Protein AF-A0A102D6J6-F1 (afdb_monomer)

Radius of gyration: 13.59 Å; Cα contacts (8 Å, |Δi|>4): 85; chains: 1; bounding box: 30×26×44 Å

pLDDT: mean 76.64, std 13.35, range [40.72, 90.94]

Secondary structure (DSSP, 8-state):
--TTTHHHHTT---B-TTS-EE-SSSEEEEBTTT--EEEEEETTEEEE----S--------

Solvent-accessible surface area (backbone atoms only — not comparable to full-atom values): 3911 Å² total; per-residue (Å²): 135,84,64,63,56,61,38,49,77,73,58,48,49,51,66,30,79,89,56,52,42,77,73,89,83,42,43,34,25,32,20,68,67,76,60,48,50,28,31,44,80,48,94,92,41,33,38,79,51,83,89,84,81,84,79,78,85,84,84,88,128

Structure (mmCIF, N/CA/C/O backbone):
data_AF-A0A102D6J6-F1
#
_entry.id   AF-A0A102D6J6-F1
#
loop_
_atom_site.group_PDB
_atom_site.id
_atom_site.type_symbol
_atom_site.label_atom_id
_atom_site.label_alt_id
_atom_site.label_comp_id
_atom_site.label_asym_id
_atom_site.label_entity_id
_atom_site.label_seq_id
_atom_site.pdbx_PDB_ins_code
_atom_site.Cartn_x
_atom_site.Cartn_y
_atom_site.Cartn_z
_atom_site.occupancy
_atom_site.B_iso_or_equiv
_atom_site.auth_seq_id
_atom_site.auth_comp_id
_atom_site.auth_asym_id
_atom_site.auth_atom_id
_atom_site.pdbx_PDB_model_num
ATOM 1 N N . MET A 1 1 ? -1.078 -15.699 -18.255 1.00 40.72 1 MET A N 1
ATOM 2 C CA . MET A 1 1 ? 0.130 -15.028 -17.713 1.00 40.72 1 MET A CA 1
ATOM 3 C C . MET A 1 1 ? -0.072 -14.665 -16.234 1.00 40.72 1 MET A C 1
ATOM 5 O O . MET A 1 1 ? -0.536 -13.578 -15.918 1.00 40.72 1 MET A O 1
ATOM 9 N N . HIS A 1 2 ? 0.242 -15.577 -15.307 1.00 50.59 2 HIS A N 1
ATOM 10 C CA . HIS A 1 2 ? 0.078 -15.396 -13.849 1.00 50.59 2 HIS A CA 1
ATOM 11 C C . HIS A 1 2 ? 1.283 -14.670 -13.199 1.00 50.59 2 HIS A C 1
ATOM 13 O O . HIS A 1 2 ? 1.767 -15.055 -12.140 1.00 50.59 2 HIS A O 1
ATOM 19 N N . PHE A 1 3 ? 1.790 -13.594 -13.811 1.00 53.91 3 PHE A N 1
ATOM 20 C CA . PHE A 1 3 ? 2.993 -12.890 -13.322 1.00 53.91 3 PHE A CA 1
ATOM 21 C C . PHE A 1 3 ? 2.758 -12.006 -12.080 1.00 53.91 3 PHE A C 1
ATOM 23 O O . PHE A 1 3 ? 3.700 -11.464 -11.511 1.00 53.91 3 PHE A O 1
ATOM 30 N N . GLY A 1 4 ? 1.515 -11.877 -11.602 1.00 57.16 4 GLY A N 1
ATOM 31 C CA . GLY A 1 4 ? 1.175 -11.010 -10.467 1.00 57.16 4 GLY A CA 1
ATOM 32 C C . GLY A 1 4 ? 1.676 -11.484 -9.095 1.00 57.16 4 GLY A C 1
ATOM 33 O O . GLY A 1 4 ? 1.725 -10.673 -8.167 1.00 57.16 4 GLY A O 1
ATOM 34 N N . ARG A 1 5 ? 2.034 -12.771 -8.946 1.00 60.59 5 ARG A N 1
ATOM 35 C CA . ARG A 1 5 ? 2.514 -13.348 -7.674 1.00 60.5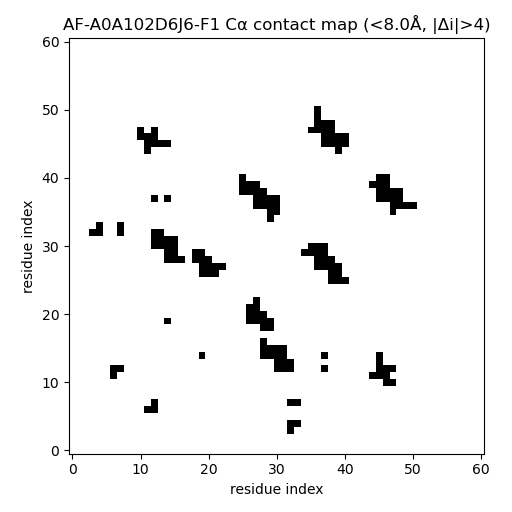9 5 ARG A CA 1
ATOM 36 C C . ARG A 1 5 ? 4.017 -13.150 -7.458 1.00 60.59 5 ARG A C 1
ATOM 38 O O . ARG A 1 5 ? 4.403 -12.839 -6.337 1.00 60.59 5 ARG A O 1
ATOM 45 N N . LEU A 1 6 ? 4.839 -13.219 -8.511 1.00 65.75 6 LEU A N 1
ATOM 46 C CA . LEU A 1 6 ? 6.297 -13.037 -8.410 1.00 65.75 6 LEU A CA 1
ATOM 47 C C . LEU A 1 6 ? 6.677 -11.640 -7.905 1.00 65.75 6 LEU A C 1
ATOM 49 O O . LEU A 1 6 ? 7.569 -11.507 -7.076 1.00 65.75 6 LEU A O 1
ATOM 53 N N . SER A 1 7 ? 5.942 -10.596 -8.299 1.00 69.00 7 SER A N 1
ATOM 54 C CA . SER A 1 7 ? 6.189 -9.232 -7.808 1.00 69.00 7 SER A CA 1
ATOM 55 C C . SER A 1 7 ? 6.053 -9.105 -6.283 1.00 69.00 7 SER A C 1
ATOM 57 O O . SER A 1 7 ?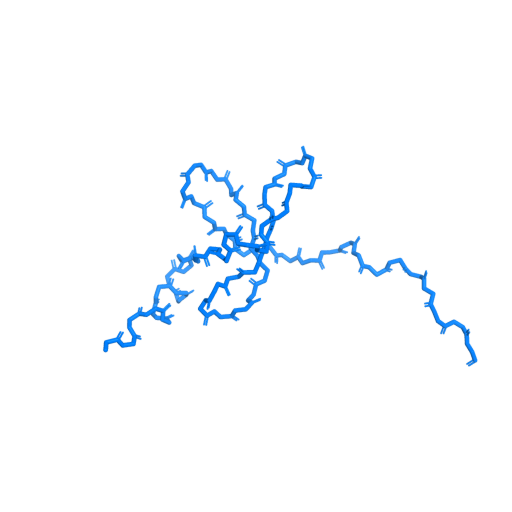 6.743 -8.290 -5.678 1.00 69.00 7 SER A O 1
ATOM 59 N N . CYS A 1 8 ? 5.226 -9.941 -5.640 1.00 75.12 8 CYS A N 1
ATOM 60 C CA . CYS A 1 8 ? 5.112 -9.952 -4.180 1.00 75.12 8 CYS A CA 1
ATOM 61 C C . CYS A 1 8 ? 6.374 -10.502 -3.497 1.00 75.12 8 CYS A C 1
ATOM 63 O O . CYS A 1 8 ? 6.668 -10.073 -2.382 1.00 75.12 8 CYS A O 1
ATOM 65 N N . LEU A 1 9 ? 7.114 -11.417 -4.143 1.00 71.62 9 LEU A N 1
ATOM 66 C CA . LEU A 1 9 ? 8.394 -11.915 -3.622 1.00 71.62 9 LEU A CA 1
ATOM 67 C C . LEU A 1 9 ? 9.465 -10.818 -3.648 1.00 71.62 9 LEU A C 1
ATOM 69 O O . LEU A 1 9 ? 10.224 -10.689 -2.697 1.00 71.62 9 LEU A O 1
ATOM 73 N N . PHE A 1 10 ? 9.440 -9.943 -4.654 1.00 76.19 10 PHE A N 1
ATOM 74 C CA . PHE A 1 10 ? 10.299 -8.753 -4.722 1.00 76.19 10 PHE A CA 1
ATOM 75 C C . PHE A 1 10 ? 9.801 -7.578 -3.864 1.00 76.19 10 PHE A C 1
ATOM 77 O O . PHE A 1 10 ? 10.238 -6.443 -4.044 1.00 76.19 10 PHE A O 1
ATOM 84 N N . ASN A 1 11 ? 8.863 -7.815 -2.935 1.00 72.75 11 ASN A N 1
ATOM 85 C CA . ASN A 1 11 ? 8.289 -6.778 -2.068 1.00 72.75 11 ASN A CA 1
ATOM 86 C C . ASN A 1 11 ? 7.612 -5.631 -2.863 1.00 72.75 11 ASN A C 1
ATOM 88 O O . ASN A 1 11 ? 7.414 -4.526 -2.356 1.00 72.75 11 ASN A O 1
ATOM 92 N N . SER A 1 12 ? 7.247 -5.906 -4.120 1.00 76.62 12 SER A N 1
ATOM 93 C CA . SER A 1 12 ? 6.486 -5.038 -5.014 1.00 76.62 12 SER A CA 1
ATOM 94 C C . SER A 1 12 ? 5.021 -5.444 -4.952 1.00 76.62 12 SER A C 1
ATOM 96 O O . SER A 1 12 ? 4.522 -6.272 -5.718 1.00 76.62 12 SER A O 1
ATOM 98 N N . HIS A 1 13 ? 4.312 -4.841 -4.008 1.00 85.50 13 HIS A N 1
ATOM 99 C CA . HIS A 1 13 ? 2.888 -5.066 -3.838 1.00 85.50 13 HIS A CA 1
ATOM 100 C C . HIS A 1 13 ? 2.070 -4.056 -4.651 1.00 85.50 13 HIS A C 1
ATOM 102 O O . HIS A 1 13 ? 2.437 -2.889 -4.778 1.00 85.50 13 HIS A O 1
ATOM 108 N N . LYS A 1 14 ? 0.936 -4.503 -5.203 1.00 84.50 14 LYS A N 1
ATOM 109 C CA . LYS A 1 14 ? -0.048 -3.623 -5.846 1.00 84.50 14 LYS A CA 1
ATOM 110 C C . LYS A 1 14 ? -1.299 -3.569 -4.972 1.00 84.50 14 LYS A C 1
ATOM 112 O O . LYS A 1 14 ? -1.884 -4.628 -4.731 1.00 84.50 14 LYS A O 1
ATOM 117 N N . PRO A 1 15 ? -1.735 -2.389 -4.514 1.00 86.06 15 PRO A N 1
ATOM 118 C CA . PRO A 1 15 ? -2.959 -2.276 -3.736 1.00 86.06 15 PRO A CA 1
ATOM 119 C C . PRO A 1 15 ? -4.167 -2.609 -4.602 1.00 86.06 15 PRO A C 1
ATOM 121 O O . PRO A 1 15 ? -4.200 -2.335 -5.809 1.00 86.06 15 PRO A O 1
ATOM 124 N N . ASN A 1 16 ? -5.198 -3.147 -3.972 1.00 87.56 16 ASN A N 1
ATOM 125 C CA . ASN A 1 16 ? -6.530 -3.042 -4.521 1.00 87.56 16 ASN A CA 1
ATOM 126 C C . ASN A 1 16 ? -7.019 -1.601 -4.315 1.00 87.56 16 ASN A C 1
ATOM 128 O O . ASN A 1 16 ? -7.373 -1.223 -3.206 1.00 87.56 16 ASN A O 1
ATOM 132 N N . ARG A 1 17 ? -7.045 -0.794 -5.385 1.00 83.00 17 ARG A N 1
ATOM 133 C CA . ARG A 1 17 ? -7.445 0.628 -5.329 1.00 83.00 17 ARG A CA 1
ATOM 134 C C . ARG A 1 17 ? -8.824 0.850 -4.694 1.00 83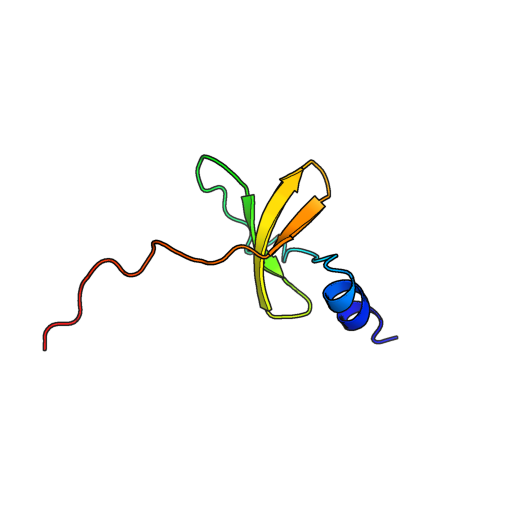.00 17 ARG A C 1
ATOM 136 O O . ARG A 1 17 ? -9.048 1.915 -4.145 1.00 83.00 17 ARG A O 1
ATOM 143 N N . ARG A 1 18 ? -9.717 -0.148 -4.745 1.00 86.00 18 ARG A N 1
ATOM 144 C CA . ARG A 1 18 ? -11.051 -0.090 -4.122 1.00 86.00 18 ARG A CA 1
ATOM 145 C C . ARG A 1 18 ? -11.027 -0.276 -2.605 1.00 86.00 18 ARG A C 1
ATOM 147 O O . ARG A 1 18 ? -11.942 0.171 -1.935 1.00 86.00 18 ARG A O 1
ATOM 154 N N . SER A 1 19 ? -10.010 -0.954 -2.072 1.00 84.00 19 SER A N 1
ATOM 155 C CA . SER A 1 19 ? -9.863 -1.202 -0.633 1.00 84.00 19 SER A CA 1
ATOM 156 C C . SER A 1 19 ? -8.867 -0.248 0.026 1.00 84.00 19 SER A C 1
ATOM 158 O O . SER A 1 19 ? -8.535 -0.445 1.191 1.00 84.00 19 SER A O 1
ATOM 160 N N . VAL A 1 20 ? -8.305 0.701 -0.728 1.00 88.38 20 VAL A N 1
ATOM 161 C CA . VAL A 1 20 ? -7.361 1.674 -0.186 1.00 88.38 20 VAL A CA 1
ATOM 162 C C . VAL A 1 20 ? -8.132 2.673 0.665 1.00 88.38 20 VAL A C 1
ATOM 164 O O . VAL A 1 20 ? -9.059 3.316 0.179 1.00 88.38 20 VAL A O 1
ATOM 167 N N . LYS A 1 21 ? -7.721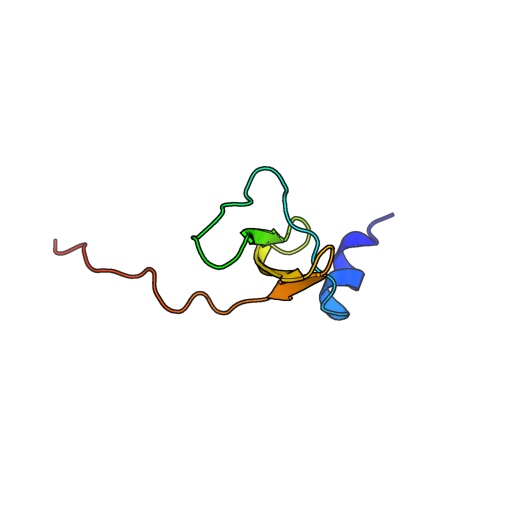 2.814 1.919 1.00 89.88 21 LYS A N 1
ATOM 168 C CA . LYS A 1 21 ? -8.241 3.781 2.878 1.00 89.88 21 LYS A CA 1
ATOM 169 C C . LYS A 1 21 ? -7.114 4.712 3.302 1.00 89.88 21 LYS A C 1
ATOM 171 O O . LYS A 1 21 ? -5.965 4.297 3.410 1.00 89.88 21 LYS A O 1
ATOM 176 N N . TRP A 1 22 ? -7.435 5.979 3.507 1.00 87.75 22 TRP A N 1
ATOM 177 C CA . TRP A 1 22 ? -6.505 6.938 4.091 1.00 87.75 22 TRP A CA 1
ATOM 178 C C . TRP A 1 22 ? -6.642 6.889 5.612 1.00 87.75 22 TRP A C 1
ATOM 180 O O . TRP A 1 22 ? -7.744 7.085 6.117 1.00 87.75 22 TRP A O 1
ATOM 190 N N . THR A 1 23 ? -5.551 6.619 6.332 1.00 83.94 23 THR A N 1
ATOM 191 C CA . THR A 1 23 ? -5.541 6.539 7.807 1.00 83.94 23 THR A CA 1
ATOM 192 C C . THR A 1 23 ? -5.081 7.834 8.478 1.00 83.94 23 THR A C 1
ATOM 194 O O . THR A 1 23 ? -4.814 7.857 9.672 1.00 83.94 23 THR A O 1
ATOM 197 N N . GLY A 1 24 ? -4.972 8.933 7.725 1.00 84.75 24 GLY A N 1
ATOM 198 C CA . GLY A 1 24 ? -4.452 10.214 8.222 1.00 84.75 24 GLY A CA 1
ATOM 199 C C . GLY A 1 24 ? -2.940 10.362 8.045 1.00 84.75 24 GLY A C 1
ATOM 200 O O . GLY A 1 24 ? -2.467 11.462 7.783 1.00 84.75 24 GLY A O 1
ATOM 201 N N . LEU A 1 25 ? -2.197 9.254 8.112 1.00 85.06 25 LEU A N 1
ATOM 202 C CA . LEU A 1 25 ? -0.736 9.217 7.968 1.00 85.06 25 LEU A CA 1
ATOM 203 C C . LEU A 1 25 ? -0.300 8.628 6.625 1.00 85.06 25 LEU A C 1
ATOM 205 O O . LEU A 1 25 ? 0.637 9.110 5.988 1.00 85.06 25 LEU A O 1
ATOM 209 N N . SER A 1 26 ? -0.972 7.566 6.185 1.00 87.00 26 SER A N 1
ATOM 210 C CA . SER A 1 26 ? -0.648 6.890 4.937 1.00 87.00 26 SER A CA 1
ATOM 211 C C . SER A 1 26 ? -1.893 6.283 4.291 1.00 87.00 26 SER A C 1
ATOM 213 O O . SER A 1 26 ? -2.969 6.204 4.884 1.00 87.00 26 SER A O 1
ATOM 215 N N . TYR A 1 27 ? -1.762 5.880 3.028 1.00 89.94 27 TYR A N 1
ATOM 216 C CA . TYR A 1 27 ? -2.796 5.085 2.374 1.00 89.94 27 TYR A CA 1
ATOM 217 C C . TYR A 1 27 ? -2.557 3.615 2.693 1.00 89.94 27 TYR A C 1
ATOM 219 O O . TYR A 1 27 ? -1.527 3.074 2.299 1.00 89.94 27 TYR A O 1
ATOM 227 N N . GLU A 1 28 ? -3.517 2.960 3.323 1.00 90.94 28 GLU A N 1
ATOM 228 C CA . GLU A 1 28 ? -3.467 1.549 3.688 1.00 90.94 28 GLU A CA 1
ATOM 229 C C . GLU A 1 28 ? -4.460 0.744 2.859 1.00 90.94 28 GLU A C 1
ATOM 231 O O . GLU A 1 28 ? -5.514 1.233 2.465 1.00 90.94 28 GLU A O 1
ATOM 236 N N . GLY A 1 29 ? -4.143 -0.509 2.559 1.00 89.81 29 GLY A N 1
ATOM 237 C CA . GLY A 1 29 ? -5.060 -1.399 1.860 1.00 89.81 29 GLY A CA 1
ATOM 238 C C . GLY A 1 29 ? -4.500 -2.803 1.717 1.00 89.81 29 GLY A C 1
ATOM 239 O O . GLY A 1 29 ? -3.419 -3.120 2.208 1.00 89.81 29 GLY A O 1
ATOM 240 N N . ASN A 1 30 ? -5.223 -3.666 1.012 1.00 90.31 30 ASN A N 1
ATOM 241 C CA . ASN A 1 30 ? -4.791 -5.036 0.772 1.00 90.31 30 ASN A CA 1
ATOM 242 C C . ASN A 1 30 ? -4.123 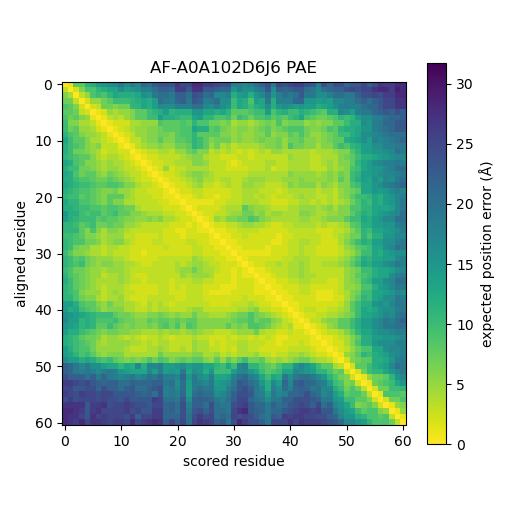-5.164 -0.597 1.00 90.31 30 ASN A C 1
ATOM 244 O O . ASN A 1 30 ? -4.553 -4.577 -1.595 1.00 90.31 30 ASN A O 1
ATOM 248 N N . CYS A 1 31 ? -3.071 -5.975 -0.666 1.00 87.88 31 CYS A N 1
ATOM 249 C CA . CYS A 1 31 ? -2.455 -6.349 -1.927 1.00 87.88 31 CYS A CA 1
ATOM 250 C C . CYS A 1 31 ? -3.446 -7.162 -2.768 1.00 87.88 31 CYS A C 1
ATOM 252 O O . CYS A 1 31 ? -3.902 -8.219 -2.339 1.00 87.88 31 CYS A O 1
ATOM 254 N N . ARG A 1 32 ? -3.710 -6.742 -4.009 1.00 85.94 32 ARG A N 1
ATOM 255 C CA . ARG A 1 32 ? -4.619 -7.468 -4.915 1.00 85.94 32 ARG A CA 1
ATOM 256 C C . ARG A 1 32 ? -4.121 -8.863 -5.314 1.00 85.94 32 ARG A C 1
ATOM 258 O O . ARG A 1 32 ? -4.906 -9.660 -5.806 1.00 85.94 32 ARG A O 1
ATOM 265 N N . SER A 1 33 ? -2.820 -9.126 -5.170 1.00 84.00 33 SER A N 1
ATOM 266 C CA . SER A 1 33 ? -2.200 -10.396 -5.575 1.00 84.00 33 SER A CA 1
ATOM 267 C C . SER A 1 33 ? -2.086 -11.404 -4.432 1.00 84.00 33 SER A C 1
ATOM 269 O O . SER A 1 33 ? -2.222 -12.599 -4.668 1.00 84.00 33 SER A O 1
ATOM 271 N N . CYS A 1 34 ? -1.780 -10.942 -3.214 1.00 84.62 34 CYS A N 1
ATOM 272 C CA . CYS A 1 34 ? -1.499 -11.816 -2.067 1.00 84.62 34 CYS A CA 1
ATOM 273 C C . CYS A 1 34 ? -2.353 -11.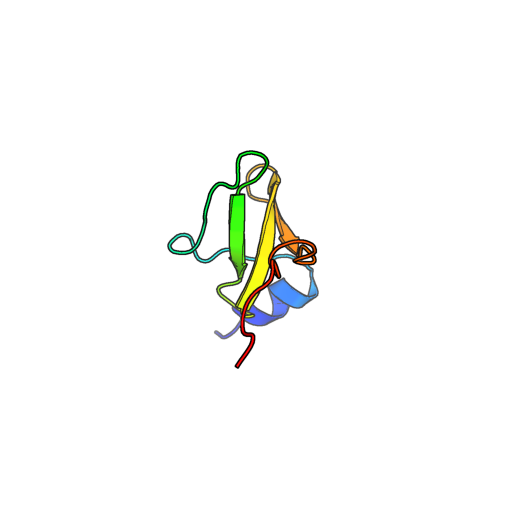525 -0.826 1.00 84.62 34 CYS A C 1
ATOM 275 O O . CYS A 1 34 ? -2.139 -12.150 0.204 1.00 84.62 34 CYS A O 1
ATOM 277 N N . GLY A 1 35 ? -3.258 -10.546 -0.881 1.00 84.62 35 GLY A N 1
ATOM 278 C CA . GLY A 1 35 ? -4.175 -10.199 0.210 1.00 84.62 35 GLY A CA 1
ATOM 279 C C . GLY A 1 35 ? -3.544 -9.488 1.413 1.00 84.62 35 GLY A C 1
ATOM 280 O O . GLY A 1 35 ? -4.269 -8.887 2.201 1.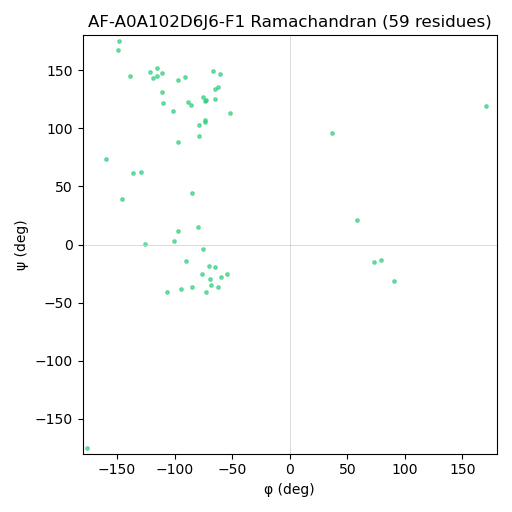00 84.62 35 GLY A O 1
ATOM 281 N N . ARG A 1 36 ? -2.211 -9.495 1.551 1.00 87.06 36 ARG A N 1
ATOM 282 C CA . ARG A 1 36 ? -1.517 -8.886 2.700 1.00 87.06 36 ARG A CA 1
ATOM 283 C C . ARG A 1 36 ? -1.791 -7.391 2.815 1.00 87.06 36 ARG A C 1
ATOM 285 O O . ARG A 1 36 ? -1.899 -6.708 1.794 1.00 87.06 36 ARG A O 1
ATOM 292 N N . LEU A 1 37 ? -1.834 -6.903 4.052 1.00 87.88 37 LEU A N 1
ATOM 293 C CA . LEU A 1 37 ? -1.912 -5.477 4.336 1.00 87.88 37 LEU A CA 1
ATOM 294 C C . LEU A 1 37 ? -0.645 -4.769 3.855 1.00 87.88 37 LEU A C 1
ATOM 296 O O . LEU A 1 37 ? 0.480 -5.233 4.072 1.00 87.88 37 LEU A O 1
ATOM 300 N N . ILE A 1 38 ? -0.845 -3.653 3.173 1.00 89.62 38 ILE A N 1
ATOM 301 C CA . ILE A 1 38 ? 0.209 -2.814 2.632 1.00 89.62 38 ILE A CA 1
ATOM 302 C C . ILE A 1 38 ? -0.148 -1.346 2.844 1.00 89.62 38 ILE A C 1
ATOM 304 O O . ILE A 1 38 ? -1.310 -0.964 2.726 1.00 89.62 38 ILE A O 1
ATOM 308 N N . ALA A 1 39 ? 0.863 -0.524 3.089 1.00 90.25 39 ALA A N 1
ATOM 309 C CA . ALA A 1 39 ? 0.746 0.924 3.129 1.00 90.25 39 ALA A CA 1
ATOM 310 C C . ALA A 1 39 ? 1.557 1.568 2.004 1.00 90.25 39 ALA A C 1
ATOM 312 O O . ALA A 1 39 ? 2.567 1.028 1.531 1.00 90.25 39 ALA A O 1
ATOM 313 N N . ARG A 1 40 ? 1.112 2.737 1.555 1.00 88.31 40 ARG A N 1
ATOM 314 C CA . ARG A 1 40 ? 1.813 3.561 0.576 1.00 88.31 40 ARG A CA 1
ATOM 315 C C . ARG A 1 40 ? 2.932 4.315 1.283 1.00 88.31 40 ARG A C 1
ATOM 317 O O . ARG A 1 40 ? 2.680 5.326 1.923 1.00 88.31 40 ARG A O 1
ATOM 324 N N . ALA A 1 41 ? 4.161 3.840 1.112 1.00 85.12 41 ALA A N 1
ATOM 325 C CA . ALA A 1 41 ? 5.349 4.518 1.623 1.00 85.12 41 ALA A CA 1
ATOM 326 C C . ALA A 1 41 ? 5.672 5.784 0.809 1.00 85.12 41 ALA A C 1
ATOM 328 O O . ALA A 1 41 ? 6.018 6.810 1.373 1.00 85.12 41 ALA A O 1
ATOM 329 N N . HIS A 1 42 ? 5.534 5.729 -0.524 1.00 81.44 42 HIS A N 1
ATOM 330 C CA . HIS A 1 42 ? 5.743 6.874 -1.424 1.00 81.44 42 HIS A CA 1
ATOM 331 C C . HIS A 1 42 ? 4.831 6.795 -2.655 1.00 81.44 42 HIS A C 1
ATOM 333 O O . HIS A 1 42 ? 4.128 5.803 -2.876 1.00 81.44 42 HIS A O 1
ATOM 339 N N . ALA A 1 43 ? 4.844 7.828 -3.505 1.00 78.81 43 ALA A N 1
ATOM 340 C CA . ALA A 1 43 ? 4.157 7.792 -4.791 1.00 78.81 43 ALA A CA 1
ATOM 341 C C . ALA A 1 43 ? 4.552 6.536 -5.596 1.00 78.81 43 ALA A C 1
ATOM 343 O O . ALA A 1 43 ? 5.708 6.343 -5.953 1.00 78.81 43 ALA A O 1
ATOM 344 N N . GLY A 1 44 ? 3.591 5.628 -5.804 1.00 76.75 44 GLY A N 1
ATOM 345 C CA . GLY A 1 44 ? 3.799 4.360 -6.510 1.00 76.75 44 GLY A CA 1
ATOM 346 C C . GLY A 1 44 ? 4.452 3.225 -5.705 1.00 76.75 44 GLY A C 1
ATOM 347 O O . GLY A 1 44 ? 4.366 2.078 -6.141 1.00 76.75 44 GLY A O 1
ATOM 348 N N . LYS A 1 45 ? 5.039 3.484 -4.527 1.00 82.56 45 LYS A N 1
ATOM 349 C CA . LYS A 1 45 ? 5.692 2.453 -3.701 1.00 82.56 45 LYS A CA 1
ATOM 350 C C . LYS A 1 45 ? 4.798 2.021 -2.542 1.00 82.56 45 LYS A C 1
ATOM 352 O O . LYS A 1 45 ? 4.545 2.794 -1.621 1.00 82.56 45 LYS A O 1
ATOM 357 N N . TRP A 1 46 ? 4.377 0.760 -2.579 1.00 86.94 46 TRP A N 1
ATOM 358 C CA . TRP A 1 46 ? 3.593 0.120 -1.525 1.00 86.94 46 TRP A CA 1
ATOM 359 C C . TRP A 1 46 ? 4.423 -0.939 -0.820 1.00 86.94 46 TRP A C 1
ATOM 361 O O . TRP A 1 46 ? 5.053 -1.775 -1.469 1.00 86.94 46 TRP A O 1
ATOM 371 N N . ARG A 1 47 ? 4.419 -0.897 0.507 1.00 85.50 47 ARG A N 1
ATOM 372 C CA . ARG A 1 47 ? 5.178 -1.800 1.369 1.00 85.50 47 ARG A CA 1
ATOM 373 C C . ARG A 1 47 ? 4.229 -2.546 2.282 1.00 85.50 47 ARG A C 1
ATOM 375 O O . ARG A 1 47 ? 3.193 -2.015 2.662 1.00 85.50 47 ARG A O 1
ATOM 382 N N . ARG A 1 48 ? 4.584 -3.779 2.631 1.00 87.81 48 ARG A N 1
ATOM 383 C CA . ARG A 1 48 ? 3.871 -4.526 3.667 1.00 87.81 48 ARG A CA 1
ATOM 384 C C . ARG A 1 48 ? 4.001 -3.796 4.996 1.00 87.81 48 ARG A C 1
ATOM 386 O O . ARG A 1 48 ? 5.107 -3.401 5.351 1.00 87.81 48 ARG A O 1
ATOM 393 N N . ILE A 1 49 ? 2.891 -3.683 5.709 1.00 85.00 49 ILE A N 1
ATOM 394 C CA . ILE A 1 49 ? 2.878 -3.218 7.093 1.00 85.00 49 ILE A CA 1
ATOM 395 C C . ILE A 1 49 ? 2.393 -4.345 7.998 1.00 85.00 49 ILE A C 1
ATOM 397 O O . ILE A 1 49 ? 1.571 -5.170 7.586 1.00 85.00 49 ILE A O 1
ATOM 401 N N . ALA A 1 50 ? 2.946 -4.406 9.205 1.00 75.81 50 ALA A N 1
ATOM 402 C CA . ALA A 1 50 ? 2.348 -5.173 10.284 1.00 75.81 50 ALA A CA 1
ATOM 403 C C . ALA A 1 50 ? 1.148 -4.364 10.783 1.00 75.81 50 ALA A C 1
ATOM 405 O O . ALA A 1 50 ? 1.273 -3.169 11.034 1.00 75.81 50 ALA A O 1
ATOM 406 N N . LYS A 1 51 ? -0.028 -4.984 10.851 1.00 65.38 51 LYS A N 1
ATOM 407 C CA . LYS A 1 51 ? -1.209 -4.347 11.428 1.00 65.38 51 LYS A CA 1
ATOM 408 C C . LYS A 1 51 ? -1.036 -4.447 12.946 1.00 65.38 51 LYS A C 1
ATOM 410 O O . LYS A 1 51 ? -1.309 -5.509 13.488 1.00 65.38 51 LYS A O 1
ATOM 415 N N . SER A 1 52 ? -0.466 -3.430 13.590 1.00 59.25 52 SER A N 1
ATOM 416 C CA . SER A 1 52 ? -0.135 -3.506 15.019 1.00 59.25 52 SER A CA 1
ATOM 417 C C . SER A 1 52 ? -1.243 -3.031 15.962 1.00 59.25 52 SER A C 1
ATOM 419 O O . SER A 1 52 ? -1.168 -3.372 17.129 1.00 59.25 52 SER A O 1
ATOM 421 N N . ASP A 1 53 ? -2.294 -2.331 15.511 1.00 55.66 53 ASP A N 1
ATOM 422 C CA . ASP A 1 53 ? -3.124 -1.567 16.471 1.00 55.66 53 ASP A CA 1
ATOM 423 C C . ASP A 1 53 ? -4.628 -1.491 16.151 1.00 55.66 53 ASP A C 1
ATOM 425 O O . ASP A 1 53 ? -5.258 -0.456 16.334 1.00 55.66 53 ASP A O 1
ATOM 429 N N . LEU A 1 54 ? -5.254 -2.563 15.660 1.00 54.59 54 LEU A N 1
ATOM 430 C CA . LEU A 1 54 ? -6.727 -2.613 15.578 1.00 54.59 54 LEU A CA 1
ATOM 431 C C . LEU A 1 54 ? -7.248 -3.969 16.044 1.00 54.59 54 LEU A C 1
ATOM 433 O O . LEU A 1 54 ? -7.875 -4.715 15.294 1.00 54.59 54 LEU A O 1
ATOM 437 N N . GLU A 1 55 ? -6.949 -4.237 17.307 1.00 52.12 55 GLU A N 1
ATOM 438 C CA . GLU A 1 55 ? -7.687 -5.141 18.179 1.00 52.12 55 GLU A CA 1
ATOM 439 C C . GLU A 1 55 ? -7.977 -4.361 19.472 1.00 52.12 55 GLU A C 1
ATOM 441 O O . GLU A 1 55 ? -7.475 -4.660 20.548 1.00 52.12 55 GLU A O 1
ATOM 446 N N . THR A 1 56 ? -8.747 -3.274 19.358 1.00 61.25 56 THR A N 1
ATOM 447 C CA . THR A 1 56 ? -9.466 -2.775 20.532 1.00 61.25 56 THR A CA 1
ATOM 448 C C . THR A 1 56 ? -10.606 -3.751 20.760 1.00 61.25 56 THR A C 1
ATOM 450 O O . THR A 1 56 ? -11.535 -3.804 19.959 1.00 61.25 56 THR A O 1
ATOM 453 N N . VAL A 1 57 ? -10.454 -4.556 21.811 1.00 65.81 57 VAL A N 1
ATOM 454 C CA . VAL A 1 57 ? -11.462 -4.735 22.864 1.00 65.81 57 VAL A CA 1
ATOM 455 C C . VAL A 1 57 ? -12.902 -4.706 22.342 1.00 65.81 57 VAL A C 1
ATOM 457 O O . VAL A 1 57 ? -13.468 -3.631 22.178 1.00 65.81 57 VAL A O 1
ATOM 460 N N . ASP A 1 58 ? -13.481 -5.877 22.078 1.00 59.28 58 ASP A N 1
ATOM 461 C CA . ASP A 1 58 ? -14.665 -6.363 22.803 1.00 59.28 58 ASP A CA 1
ATOM 462 C C . ASP A 1 58 ? -15.246 -7.616 22.124 1.00 59.28 58 ASP A C 1
ATOM 464 O O . ASP A 1 58 ? -15.656 -7.597 20.963 1.00 59.28 58 ASP A O 1
ATOM 468 N N . SER A 1 59 ? -15.279 -8.717 22.866 1.00 53.62 59 SER A N 1
ATOM 469 C CA . SER A 1 59 ? -16.360 -9.707 22.822 1.00 53.62 59 SER A CA 1
ATOM 470 C C . SER A 1 59 ? -16.277 -10.482 24.132 1.00 53.62 59 SER A C 1
ATOM 472 O O . SER A 1 59 ? -15.766 -11.599 24.190 1.00 53.62 59 SER A O 1
ATOM 474 N N . THR A 1 60 ? -16.702 -9.817 25.206 1.00 66.75 60 THR A N 1
ATOM 475 C CA . THR A 1 60 ? -17.124 -10.497 26.432 1.00 66.75 60 THR A CA 1
ATOM 476 C C . THR A 1 60 ? -18.485 -11.125 26.148 1.00 66.75 60 THR A C 1
ATOM 478 O O . THR A 1 60 ? -19.415 -10.42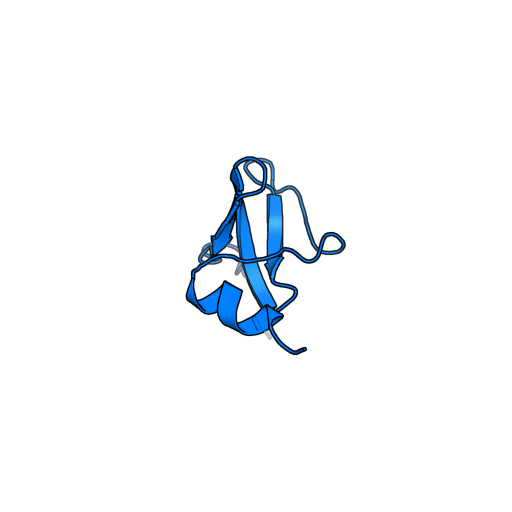2 25.753 1.00 66.75 60 THR A O 1
ATOM 481 N N . GLY A 1 61 ? -18.588 -12.436 26.341 1.00 51.28 61 GLY A N 1
ATOM 482 C CA . GLY A 1 61 ? -19.829 -13.206 26.330 1.00 51.28 61 GLY A CA 1
ATOM 483 C C . GLY A 1 61 ? -19.637 -14.468 27.143 1.00 51.28 61 GLY A C 1
ATOM 484 O O . GLY A 1 61 ? -18.795 -15.287 26.715 1.00 51.28 61 GLY A O 1
#

Sequence (61 aa):
MHFGRLSCLFNSHKPNRRSVKWTGLSYEGNCRSCGRLIARAHAGKWRRIAKSDLETVDSTG

Foldseek 3Di:
DLCQQVCVVVQQFDFPPVQWDDPVPWTWGAGPNPRAIW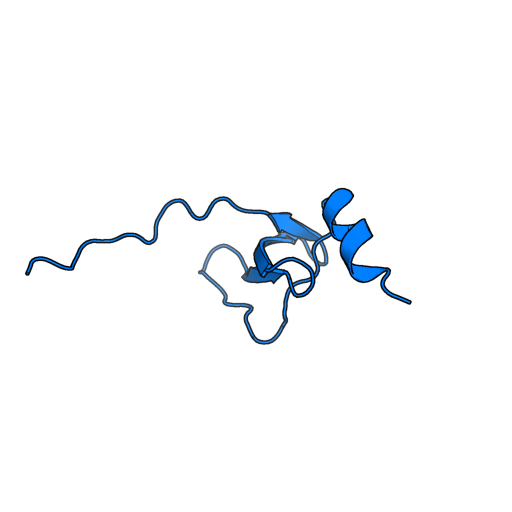TDPDDNHIGGDDPDDPPPDDDDD

Mean predicted aligned error: 9.3 Å